Protein AF-X1F7P2-F1 (afdb_monomer_lite)

Radius of gyration: 13.93 Å; chains: 1; bounding box: 37×27×39 Å

Foldseek 3Di:
DWQQQLLLVLCVLLPFPPLCSDSLQSLLLCQQQVHARPDALLSGHKDWAQLVSSQVSCCPRVVDHDDPVCSVVCVPRHVVSCVVSQQKDKPPVDPPDDPPDPPIIMHGHPLNSQLRSQPPHPCNVVSSVSSVVPD

Structure (mmCIF, N/CA/C/O backbone):
data_AF-X1F7P2-F1
#
_entry.id   AF-X1F7P2-F1
#
loop_
_atom_site.group_PDB
_atom_site.id
_atom_site.type_symbol
_atom_site.label_atom_id
_atom_site.label_alt_id
_atom_site.label_comp_id
_atom_site.label_asym_id
_atom_site.label_entity_id
_atom_site.label_seq_id
_atom_site.pdbx_PDB_ins_code
_atom_site.Cartn_x
_atom_site.Cartn_y
_atom_site.Cartn_z
_atom_site.occupancy
_atom_site.B_iso_or_equiv
_atom_site.auth_seq_id
_atom_site.auth_comp_id
_atom_site.auth_asym_id
_atom_site.auth_atom_id
_atom_site.pdbx_PDB_model_num
ATOM 1 N N . MET A 1 1 ? -18.806 6.064 3.438 1.00 76.75 1 MET A N 1
ATOM 2 C CA . MET A 1 1 ? -17.503 6.345 2.805 1.00 76.75 1 MET A CA 1
ATOM 3 C C . MET A 1 1 ? -17.112 5.079 2.060 1.00 76.75 1 MET A C 1
ATOM 5 O O . MET A 1 1 ? -17.341 4.011 2.616 1.00 76.75 1 MET A O 1
ATOM 9 N N . SER A 1 2 ? -16.681 5.160 0.799 1.00 94.50 2 SER A N 1
ATOM 10 C CA . SER A 1 2 ? -16.296 3.954 0.048 1.00 94.50 2 SER A CA 1
ATOM 11 C C . SER A 1 2 ? -14.945 3.419 0.533 1.00 94.50 2 SER A C 1
ATOM 13 O O . SER A 1 2 ? -14.169 4.155 1.146 1.00 94.50 2 SER A O 1
ATOM 15 N N . LYS A 1 3 ? -14.620 2.158 0.218 1.00 96.69 3 LYS A N 1
ATOM 16 C CA . LYS A 1 3 ? -13.301 1.580 0.535 1.00 96.69 3 LYS A CA 1
ATOM 17 C C . LYS A 1 3 ? -12.154 2.368 -0.117 1.00 96.69 3 LYS A C 1
ATOM 19 O O . LYS A 1 3 ? -11.068 2.479 0.447 1.00 96.69 3 LYS A O 1
ATOM 24 N N . ILE A 1 4 ? -12.416 2.954 -1.286 1.00 98.19 4 ILE A N 1
ATOM 25 C CA . ILE A 1 4 ? -11.482 3.822 -2.011 1.00 98.19 4 ILE A CA 1
ATOM 26 C C . ILE A 1 4 ? -11.261 5.132 -1.246 1.00 98.19 4 ILE A C 1
ATOM 28 O O . ILE A 1 4 ? -10.113 5.527 -1.059 1.00 98.19 4 ILE A O 1
ATOM 32 N N . ASP A 1 5 ? -12.326 5.782 -0.770 1.00 98.19 5 ASP A N 1
ATOM 33 C CA .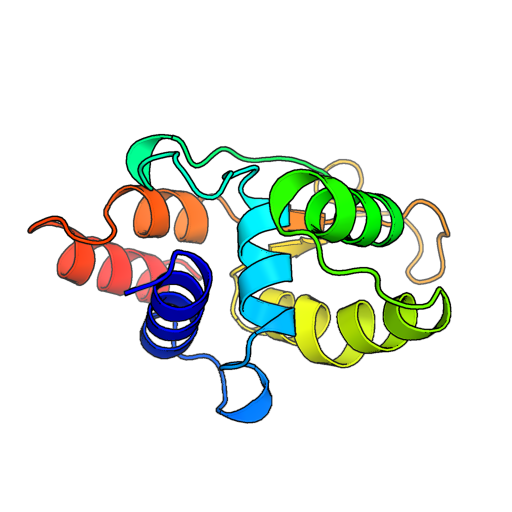 ASP A 1 5 ? -12.222 7.021 0.015 1.00 98.19 5 ASP A CA 1
ATOM 34 C C . ASP A 1 5 ? -11.440 6.795 1.318 1.00 98.19 5 ASP A C 1
ATOM 36 O O . ASP A 1 5 ? -10.583 7.601 1.680 1.00 98.19 5 ASP A O 1
ATOM 40 N N . GLU A 1 6 ? -11.691 5.668 1.992 1.00 98.38 6 GLU A N 1
ATOM 41 C CA . GLU A 1 6 ? -10.920 5.235 3.163 1.00 98.38 6 GLU A CA 1
ATOM 42 C C . GLU A 1 6 ? -9.440 5.027 2.806 1.00 98.38 6 GLU A C 1
ATOM 44 O O . GLU A 1 6 ? -8.559 5.519 3.507 1.00 98.38 6 GLU A O 1
ATOM 49 N N . GLY A 1 7 ? -9.149 4.377 1.675 1.00 98.38 7 GLY A N 1
ATOM 50 C CA . GLY A 1 7 ? -7.783 4.229 1.173 1.00 98.38 7 GLY A CA 1
ATOM 51 C C . GLY A 1 7 ? -7.097 5.572 0.893 1.00 98.38 7 GLY A C 1
ATOM 52 O O . GLY A 1 7 ? -5.925 5.743 1.218 1.00 98.38 7 GLY A O 1
ATOM 53 N N . ILE A 1 8 ? -7.814 6.561 0.348 1.00 98.69 8 ILE A N 1
ATOM 54 C CA . ILE A 1 8 ? -7.284 7.922 0.150 1.00 98.69 8 ILE A CA 1
ATOM 55 C C . ILE A 1 8 ? -6.977 8.585 1.500 1.00 98.69 8 ILE A C 1
ATOM 57 O O . ILE A 1 8 ? -5.935 9.234 1.635 1.00 98.69 8 ILE A O 1
ATOM 61 N N . ALA A 1 9 ? -7.847 8.411 2.499 1.00 98.44 9 ALA A N 1
ATOM 62 C CA . ALA A 1 9 ? -7.623 8.917 3.851 1.00 98.44 9 ALA A CA 1
ATOM 63 C C . ALA A 1 9 ? -6.377 8.287 4.494 1.00 98.44 9 ALA A C 1
ATOM 65 O O . ALA A 1 9 ? -5.525 9.016 4.992 1.00 98.44 9 ALA A O 1
ATOM 66 N N . ILE A 1 10 ? -6.204 6.966 4.376 1.00 98.44 10 ILE A N 1
ATOM 67 C CA . ILE A 1 10 ? -4.996 6.264 4.835 1.00 98.44 10 ILE A CA 1
ATOM 68 C C . ILE A 1 10 ? -3.745 6.830 4.164 1.00 98.44 10 ILE A C 1
ATOM 70 O O . ILE A 1 10 ? -2.770 7.132 4.842 1.00 98.44 10 ILE A O 1
ATOM 74 N N . LEU A 1 11 ? -3.752 7.019 2.842 1.00 98.56 11 LEU A N 1
ATOM 75 C CA . LEU A 1 11 ? -2.590 7.566 2.133 1.00 98.56 11 LEU A CA 1
ATOM 76 C C . LEU A 1 11 ? -2.236 8.976 2.612 1.00 98.56 11 LEU A C 1
ATOM 78 O O . LEU A 1 11 ? -1.058 9.310 2.744 1.00 98.56 11 LEU A O 1
ATOM 82 N N . LYS A 1 12 ? -3.245 9.801 2.895 1.00 98.19 12 LYS A N 1
ATOM 83 C CA . LYS A 1 12 ? -3.045 11.124 3.488 1.00 98.19 12 LYS A CA 1
ATOM 84 C C . LYS A 1 12 ? -2.425 11.022 4.885 1.00 98.19 12 LYS A C 1
ATOM 86 O O . LYS A 1 12 ? -1.463 11.737 5.154 1.00 98.19 12 LYS A O 1
ATOM 91 N N . ASP A 1 13 ? -2.939 10.137 5.731 1.00 97.81 13 ASP A N 1
ATOM 92 C CA . ASP A 1 13 ? -2.476 9.940 7.108 1.00 97.81 13 ASP A CA 1
ATOM 93 C C . ASP A 1 13 ? -1.056 9.352 7.176 1.00 97.81 13 ASP A C 1
ATOM 95 O O . ASP A 1 13 ? -0.254 9.760 8.012 1.00 97.81 13 ASP A O 1
ATOM 99 N N . LEU A 1 14 ? -0.695 8.474 6.233 1.00 96.56 14 LEU A N 1
ATOM 100 C CA . LEU A 1 14 ? 0.672 7.965 6.056 1.00 96.56 14 LEU A CA 1
ATOM 101 C C . LEU A 1 14 ? 1.644 9.030 5.502 1.00 96.56 14 LEU A C 1
ATOM 103 O O . LEU A 1 14 ? 2.840 8.772 5.350 1.00 96.56 14 LEU A O 1
ATOM 107 N N . GLY A 1 15 ? 1.152 10.239 5.214 1.00 95.56 15 GLY A N 1
ATOM 108 C CA . GLY A 1 15 ? 1.963 11.393 4.835 1.00 95.56 15 GLY A CA 1
ATOM 109 C C . GLY A 1 15 ? 2.313 11.463 3.350 1.00 95.56 15 GLY A C 1
ATOM 110 O O . GLY A 1 15 ? 3.292 12.120 2.990 1.00 95.56 15 GLY A O 1
ATOM 111 N N . LEU A 1 16 ? 1.551 10.805 2.470 1.00 97.50 16 LEU A N 1
ATOM 112 C CA . LEU A 1 16 ? 1.842 10.844 1.036 1.00 97.50 16 LEU A CA 1
ATOM 113 C C . LEU A 1 16 ? 1.520 12.223 0.447 1.00 97.50 16 LEU A C 1
ATOM 115 O O . LEU A 1 16 ? 0.542 12.860 0.856 1.00 97.50 16 LEU A O 1
ATOM 119 N N . PRO A 1 17 ? 2.285 12.692 -0.557 1.00 97.06 17 PRO A N 1
ATOM 120 C CA . PRO A 1 17 ? 1.991 13.948 -1.234 1.00 97.06 17 PRO A CA 1
ATOM 121 C C . PRO A 1 17 ? 0.587 13.950 -1.852 1.00 97.06 17 PRO A C 1
ATOM 123 O O . PRO A 1 17 ? 0.062 12.906 -2.243 1.00 97.06 17 PRO A O 1
ATOM 126 N N . LYS A 1 18 ? -0.003 15.141 -2.040 1.00 97.56 18 LYS A N 1
ATOM 127 C CA . LYS A 1 18 ? -1.340 15.295 -2.654 1.00 97.56 18 LYS A CA 1
ATOM 128 C C . LYS A 1 18 ? -1.486 14.554 -3.989 1.00 97.56 18 LYS A C 1
ATOM 130 O O . LYS A 1 18 ? -2.558 14.045 -4.290 1.00 97.56 18 LYS A O 1
ATOM 135 N N . ALA A 1 19 ? -0.407 14.449 -4.767 1.00 97.56 19 ALA A N 1
ATOM 136 C CA . ALA A 1 19 ? -0.400 13.740 -6.045 1.00 97.56 19 ALA A CA 1
ATOM 137 C C . ALA A 1 19 ? -0.689 12.231 -5.922 1.00 97.56 19 ALA A C 1
ATOM 139 O O . ALA A 1 19 ? -1.087 11.621 -6.912 1.00 97.56 19 ALA A O 1
ATOM 140 N N . GLN A 1 20 ? -0.523 11.633 -4.739 1.00 98.50 20 GLN A N 1
ATOM 141 C CA . GLN A 1 20 ? -0.817 10.227 -4.449 1.00 98.50 20 GLN A CA 1
ATOM 142 C C . GLN A 1 20 ? -2.111 10.046 -3.645 1.00 98.50 20 GLN A C 1
ATOM 144 O O . GLN A 1 20 ? -2.538 8.914 -3.467 1.00 98.50 20 GLN A O 1
ATOM 149 N N . GLN A 1 21 ? -2.773 11.120 -3.217 1.00 98.19 21 GLN A N 1
ATOM 150 C CA . GLN A 1 21 ? -4.063 11.075 -2.517 1.00 98.19 21 GLN A CA 1
ATOM 151 C C . GLN A 1 21 ? -5.209 11.018 -3.536 1.00 98.19 21 GLN A C 1
ATOM 153 O O . GLN A 1 21 ? -6.031 11.925 -3.640 1.00 98.19 21 GLN A O 1
ATOM 158 N N . ASN A 1 22 ? -5.203 9.979 -4.368 1.00 98.25 22 ASN A N 1
ATOM 159 C CA . ASN A 1 22 ? -6.179 9.786 -5.431 1.00 98.25 22 ASN A CA 1
ATOM 160 C C . ASN A 1 22 ? -6.603 8.320 -5.528 1.00 98.25 22 ASN A C 1
ATOM 162 O O . ASN A 1 22 ? -5.966 7.423 -4.975 1.00 98.25 22 ASN A O 1
ATOM 166 N N . GLU A 1 23 ? -7.665 8.093 -6.289 1.00 98.19 23 GLU A N 1
ATOM 167 C CA . GLU A 1 23 ? -8.270 6.780 -6.476 1.00 98.19 23 GLU A CA 1
ATOM 168 C C . GLU A 1 23 ? -7.290 5.710 -6.983 1.00 98.19 23 GLU A C 1
ATOM 170 O O . GLU A 1 23 ? -7.256 4.615 -6.432 1.00 98.19 23 GLU A O 1
ATOM 175 N N . ARG A 1 24 ? -6.455 6.008 -7.989 1.00 98.38 24 ARG A N 1
ATOM 176 C CA . ARG A 1 24 ? -5.498 5.029 -8.542 1.00 98.38 24 ARG A CA 1
ATOM 177 C C . ARG A 1 24 ? -4.536 4.538 -7.463 1.00 98.38 24 ARG A C 1
ATOM 179 O O . ARG A 1 24 ? -4.237 3.347 -7.390 1.00 98.38 24 ARG A O 1
ATOM 186 N N . SER A 1 25 ? -4.030 5.455 -6.645 1.00 98.69 25 SER A N 1
ATOM 187 C CA . SER A 1 25 ? -3.125 5.107 -5.554 1.00 98.69 25 SER A CA 1
ATOM 188 C C . SER A 1 25 ? -3.832 4.328 -4.448 1.00 98.69 25 SER A C 1
ATOM 190 O O . SER A 1 25 ? -3.268 3.350 -3.967 1.00 98.69 25 SER A O 1
ATOM 192 N N . ALA A 1 26 ? -5.066 4.693 -4.090 1.00 98.69 26 ALA A N 1
ATOM 193 C CA . ALA A 1 26 ? -5.857 3.939 -3.117 1.00 98.69 26 ALA A CA 1
ATOM 194 C C . ALA A 1 26 ? -6.138 2.507 -3.598 1.00 98.69 26 ALA A C 1
ATOM 196 O O . ALA A 1 26 ? -5.921 1.551 -2.865 1.00 98.69 26 ALA A O 1
ATOM 197 N N . LEU A 1 27 ? -6.517 2.340 -4.864 1.00 98.69 27 LEU A N 1
ATOM 198 C CA . LEU A 1 27 ? -6.719 1.031 -5.487 1.00 98.69 27 LEU A CA 1
ATOM 199 C C . LEU A 1 27 ? -5.428 0.205 -5.564 1.00 98.69 27 LEU A C 1
ATOM 201 O O . LEU A 1 27 ? -5.446 -1.005 -5.356 1.00 98.69 27 LEU A O 1
ATOM 205 N N . THR A 1 28 ? -4.291 0.860 -5.808 1.00 98.62 28 THR A N 1
ATOM 206 C CA . THR A 1 28 ? -2.974 0.207 -5.759 1.00 98.62 28 THR A CA 1
ATOM 207 C C . THR A 1 28 ? -2.651 -0.281 -4.345 1.00 98.62 28 THR A C 1
ATOM 209 O O . THR A 1 28 ? -2.163 -1.397 -4.189 1.00 98.62 28 THR A O 1
ATOM 212 N N . LEU A 1 29 ? -2.944 0.525 -3.317 1.00 98.62 29 LEU A N 1
ATOM 213 C CA . LEU A 1 29 ? -2.782 0.129 -1.918 1.00 98.62 29 LEU A CA 1
ATOM 214 C C . LEU A 1 29 ? -3.654 -1.088 -1.586 1.00 98.62 29 LEU A C 1
ATOM 216 O O . LEU A 1 29 ? -3.137 -2.062 -1.053 1.00 98.62 29 LEU A O 1
ATOM 220 N N . LEU A 1 30 ? -4.937 -1.054 -1.960 1.00 98.62 30 LEU A N 1
ATOM 221 C CA . LEU A 1 30 ? -5.897 -2.143 -1.737 1.00 98.62 30 LEU A CA 1
ATOM 222 C C . LEU A 1 30 ? -5.440 -3.461 -2.380 1.00 98.62 30 LEU A C 1
ATOM 224 O O . LEU A 1 30 ? -5.537 -4.514 -1.754 1.00 98.62 30 LEU A O 1
ATOM 228 N N . ALA A 1 31 ? -4.851 -3.397 -3.578 1.00 98.44 31 ALA A N 1
ATOM 229 C CA . ALA A 1 31 ? -4.261 -4.562 -4.233 1.00 98.44 31 ALA A CA 1
ATOM 230 C C . ALA A 1 31 ? -3.039 -5.120 -3.479 1.00 98.44 31 ALA A C 1
ATOM 232 O O . ALA A 1 31 ? -2.900 -6.335 -3.347 1.00 98.44 31 ALA A O 1
ATOM 233 N N . LEU A 1 32 ? -2.152 -4.252 -2.971 1.00 98.38 32 LEU A N 1
ATOM 234 C CA . LEU A 1 32 ? -0.950 -4.655 -2.218 1.00 98.38 32 LEU A CA 1
ATOM 235 C C . LEU A 1 32 ? -1.278 -5.377 -0.908 1.00 98.38 32 LEU A C 1
ATOM 237 O O . LEU A 1 32 ? -0.509 -6.240 -0.479 1.00 98.38 32 LEU A O 1
ATOM 241 N N . ILE A 1 33 ? -2.403 -5.015 -0.292 1.00 98.38 33 ILE A N 1
ATOM 242 C CA . ILE A 1 33 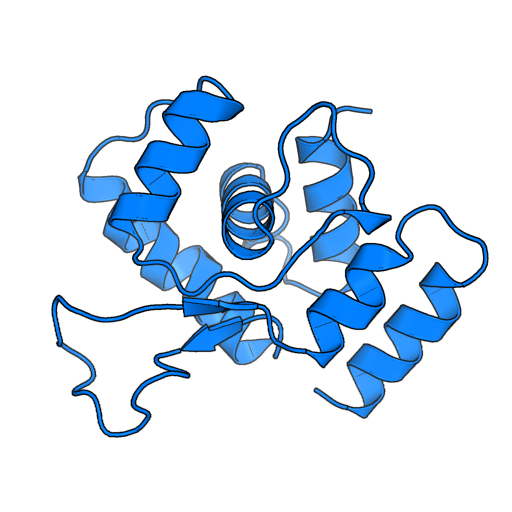? -2.885 -5.601 0.962 1.00 98.38 33 ILE A CA 1
ATOM 243 C C . ILE A 1 33 ? -3.981 -6.665 0.759 1.00 98.38 33 ILE A C 1
ATOM 245 O O . ILE A 1 33 ? -4.551 -7.146 1.738 1.00 98.38 33 ILE A O 1
ATOM 249 N N . ASP A 1 34 ? -4.277 -7.013 -0.500 1.00 98.12 34 ASP A N 1
ATOM 250 C CA . ASP A 1 34 ? -5.275 -8.005 -0.926 1.00 98.12 34 ASP A CA 1
ATOM 251 C C . ASP A 1 34 ? -6.639 -7.837 -0.231 1.00 98.12 34 ASP A C 1
ATOM 253 O O . ASP A 1 34 ? -7.203 -8.793 0.307 1.00 98.12 34 ASP A O 1
ATOM 257 N N . LEU A 1 35 ? -7.135 -6.595 -0.193 1.00 98.06 35 LEU A N 1
ATOM 258 C CA . LEU A 1 35 ? -8.362 -6.229 0.511 1.00 98.06 35 LEU A CA 1
ATOM 259 C C . LEU A 1 35 ? -9.467 -5.855 -0.478 1.00 98.06 35 LEU A C 1
ATOM 261 O O . LEU A 1 35 ? -9.336 -4.881 -1.210 1.00 98.06 35 LEU A O 1
ATOM 265 N N . GLU A 1 36 ? -10.553 -6.623 -0.469 1.00 96.62 36 GLU A N 1
ATOM 266 C CA . GLU A 1 36 ? -11.747 -6.400 -1.292 1.00 96.62 36 GLU A CA 1
ATOM 267 C C . GLU A 1 36 ? -12.708 -5.381 -0.646 1.00 96.62 36 GLU A C 1
ATOM 269 O O . GLU A 1 36 ? -12.633 -5.098 0.552 1.00 96.62 36 GLU A O 1
ATOM 274 N N . GLU A 1 37 ? -13.662 -4.848 -1.416 1.00 93.00 37 GLU A N 1
ATOM 275 C CA . GLU A 1 37 ? -14.532 -3.746 -0.976 1.00 93.00 37 GLU A CA 1
ATOM 276 C C . GLU A 1 37 ? -15.334 -4.042 0.307 1.00 93.00 37 GLU A C 1
ATOM 278 O O . GLU A 1 37 ? -15.447 -3.175 1.176 1.00 93.00 37 GLU A O 1
ATOM 283 N N . GLY A 1 38 ? -15.839 -5.270 0.460 1.00 93.00 38 GLY A N 1
ATOM 284 C CA . GLY A 1 38 ? -16.620 -5.689 1.630 1.00 93.00 38 GLY A CA 1
ATOM 285 C C . GLY A 1 38 ? -15.791 -6.125 2.843 1.00 93.00 38 GLY A C 1
ATOM 286 O O . GLY A 1 38 ? -16.355 -6.373 3.910 1.00 93.00 38 GLY A O 1
ATOM 287 N N . ALA A 1 39 ? -14.468 -6.245 2.708 1.00 96.56 39 ALA A N 1
ATOM 288 C CA . ALA A 1 39 ? -13.617 -6.758 3.773 1.00 96.56 39 ALA A CA 1
ATOM 289 C C . ALA A 1 39 ? -13.230 -5.653 4.783 1.00 96.56 39 ALA A C 1
ATOM 291 O O . ALA A 1 39 ? -12.961 -4.506 4.402 1.00 96.56 39 ALA A O 1
ATOM 292 N N . PRO A 1 40 ? -13.172 -5.967 6.093 1.00 97.12 40 PRO A N 1
ATOM 293 C CA . PRO A 1 40 ? -12.667 -5.030 7.088 1.00 97.12 40 PRO A CA 1
ATOM 294 C C . PRO A 1 40 ? -11.142 -4.900 6.982 1.00 97.12 40 PRO A C 1
ATOM 296 O O . PRO A 1 40 ? -10.453 -5.869 6.671 1.00 97.12 40 PRO A O 1
ATOM 299 N N . TRP A 1 41 ? -10.599 -3.728 7.318 1.00 97.81 41 TRP A N 1
ATOM 300 C CA . TRP A 1 41 ? -9.159 -3.443 7.228 1.00 97.81 41 TRP A CA 1
ATOM 301 C C . TRP A 1 41 ? -8.284 -4.405 8.041 1.00 97.81 41 TRP A C 1
ATOM 303 O O . TRP A 1 41 ? -7.169 -4.705 7.629 1.00 97.81 41 TRP A O 1
ATOM 313 N N . SER A 1 42 ? -8.809 -4.993 9.117 1.00 97.38 42 SER A N 1
ATOM 314 C CA . SER A 1 42 ? -8.135 -6.041 9.896 1.00 97.38 42 SER A CA 1
ATOM 315 C C . SER A 1 42 ? -7.883 -7.350 9.132 1.00 97.38 42 SER A C 1
ATOM 317 O O . SER A 1 42 ? -7.156 -8.212 9.620 1.00 97.38 42 SER A O 1
ATOM 319 N N . LYS A 1 43 ? -8.476 -7.528 7.943 1.00 97.81 43 LYS A N 1
ATOM 320 C CA . LYS A 1 43 ? -8.222 -8.658 7.032 1.00 97.81 43 LYS A CA 1
ATOM 321 C C . LYS A 1 43 ? -7.158 -8.362 5.975 1.00 97.81 43 LYS A C 1
ATOM 323 O O . LYS A 1 43 ? -6.855 -9.252 5.183 1.00 97.81 43 LYS A O 1
ATOM 328 N N . SER A 1 44 ? -6.590 -7.156 5.979 1.00 97.88 44 SER A N 1
ATOM 329 C CA . SER A 1 44 ? -5.448 -6.798 5.136 1.00 97.88 44 SER A CA 1
ATOM 330 C C . SER A 1 44 ? -4.306 -7.786 5.356 1.00 97.88 44 SER A C 1
ATOM 332 O O . SER A 1 44 ? -4.005 -8.153 6.492 1.00 97.88 44 SER A O 1
ATOM 334 N N . LYS A 1 45 ? -3.660 -8.219 4.277 1.00 95.62 45 LYS A N 1
ATOM 335 C CA . LYS A 1 45 ? -2.567 -9.193 4.333 1.00 95.62 45 LYS A CA 1
ATOM 336 C C . LYS A 1 45 ? -1.496 -8.881 3.303 1.00 95.62 45 LYS A C 1
ATOM 338 O O . LYS A 1 45 ? -1.762 -8.332 2.239 1.00 95.62 45 LYS A O 1
ATOM 343 N N . LYS A 1 46 ? -0.265 -9.279 3.605 1.00 93.44 46 LYS A N 1
ATOM 344 C CA . LYS A 1 46 ? 0.875 -9.078 2.712 1.00 93.44 46 LYS A CA 1
ATOM 345 C C . LYS A 1 46 ? 0.754 -9.958 1.469 1.00 93.44 46 LYS A C 1
ATOM 347 O O . LYS A 1 46 ? 0.608 -11.176 1.581 1.00 93.44 46 LYS A O 1
ATOM 352 N N . ARG A 1 47 ? 0.880 -9.354 0.285 1.00 93.06 47 ARG A N 1
ATOM 353 C CA . ARG A 1 47 ? 0.921 -10.062 -1.000 1.00 93.06 47 ARG A CA 1
ATOM 354 C C . ARG A 1 47 ? 2.058 -9.519 -1.868 1.00 93.06 47 ARG A C 1
ATOM 356 O O . ARG A 1 47 ? 2.160 -8.315 -2.071 1.00 93.06 47 ARG A O 1
ATOM 363 N N . SER A 1 48 ? 2.892 -10.407 -2.412 1.00 96.12 48 SER A N 1
ATOM 364 C CA . SER A 1 48 ? 3.875 -10.047 -3.444 1.00 96.12 48 SER A CA 1
ATOM 365 C C . SER A 1 48 ? 3.213 -10.082 -4.819 1.00 96.12 48 SER A C 1
ATOM 367 O O . SER A 1 48 ? 2.798 -11.147 -5.275 1.00 96.12 48 SER A O 1
ATOM 369 N N . ILE A 1 49 ? 3.109 -8.930 -5.483 1.00 97.19 49 ILE A N 1
ATOM 370 C CA . ILE A 1 49 ? 2.350 -8.768 -6.734 1.00 97.19 49 ILE A CA 1
ATOM 371 C C . ILE A 1 49 ? 3.113 -7.979 -7.792 1.00 97.19 49 ILE A C 1
ATOM 373 O O . ILE A 1 49 ? 3.893 -7.077 -7.483 1.00 97.19 49 ILE A O 1
ATOM 377 N N . ARG A 1 50 ? 2.879 -8.288 -9.072 1.00 97.31 50 ARG A N 1
ATOM 378 C CA . ARG A 1 50 ? 3.359 -7.463 -10.191 1.00 97.31 50 ARG A CA 1
ATOM 379 C C . ARG A 1 50 ? 2.324 -6.389 -10.509 1.00 97.31 50 ARG A C 1
ATOM 381 O O . ARG A 1 50 ? 1.143 -6.533 -10.215 1.00 97.31 50 ARG A O 1
ATOM 388 N N . ILE A 1 51 ? 2.743 -5.352 -11.232 1.00 96.88 51 ILE A N 1
ATOM 389 C CA . ILE A 1 51 ? 1.840 -4.272 -11.674 1.00 96.88 51 ILE A CA 1
ATOM 390 C C . ILE A 1 51 ? 0.684 -4.801 -12.532 1.00 96.88 51 ILE A C 1
ATOM 392 O O . ILE A 1 51 ? -0.430 -4.304 -12.435 1.00 96.88 51 ILE A O 1
ATOM 396 N N . HIS A 1 52 ? 0.928 -5.825 -13.351 1.00 96.12 52 HIS A N 1
ATOM 397 C CA . HIS A 1 52 ? -0.137 -6.462 -14.126 1.00 96.12 52 HIS A CA 1
ATOM 398 C C . HIS A 1 52 ? -1.204 -7.095 -13.218 1.00 96.12 52 HIS A C 1
ATOM 400 O O . HIS A 1 52 ? -2.393 -6.920 -13.458 1.00 96.12 52 HIS A O 1
ATOM 406 N N . ASP A 1 53 ? -0.778 -7.747 -12.134 1.00 97.44 53 ASP A N 1
ATOM 407 C CA . ASP A 1 53 ? -1.689 -8.374 -11.175 1.00 97.44 53 ASP A CA 1
ATOM 408 C C . ASP A 1 53 ? -2.479 -7.308 -10.381 1.00 97.44 53 ASP A C 1
ATOM 410 O O . ASP A 1 53 ? -3.641 -7.528 -10.054 1.00 97.44 53 ASP A O 1
ATOM 414 N N . ILE A 1 54 ? -1.894 -6.121 -10.147 1.00 98.00 54 ILE A N 1
ATOM 415 C CA . ILE A 1 54 ? -2.602 -4.950 -9.588 1.00 98.00 54 ILE A CA 1
ATOM 416 C C . ILE A 1 54 ? -3.740 -4.512 -10.517 1.00 98.00 54 ILE A C 1
ATOM 418 O O . ILE A 1 54 ? -4.849 -4.280 -10.051 1.00 98.00 54 ILE A O 1
ATOM 422 N N . LEU A 1 55 ? -3.494 -4.407 -11.828 1.00 97.94 55 LEU A N 1
ATOM 423 C CA . LEU A 1 55 ? -4.541 -4.014 -12.780 1.00 97.94 55 LEU A CA 1
ATOM 424 C C . LEU A 1 55 ? -5.703 -5.011 -12.801 1.00 97.94 55 LEU A C 1
ATOM 426 O O . LEU A 1 55 ? -6.856 -4.585 -12.802 1.00 97.94 55 LEU A O 1
ATOM 430 N N . ILE A 1 56 ? -5.394 -6.312 -12.782 1.00 98.00 56 ILE A N 1
ATOM 431 C CA . ILE A 1 56 ? -6.398 -7.381 -12.726 1.00 98.00 56 ILE A CA 1
ATOM 432 C C . ILE A 1 56 ? -7.221 -7.267 -11.443 1.00 98.00 56 ILE A C 1
ATOM 434 O O . ILE A 1 56 ? -8.441 -7.206 -11.512 1.00 98.00 56 ILE A O 1
ATOM 438 N N . PHE A 1 57 ? -6.568 -7.145 -10.284 1.00 98.12 57 PHE A N 1
ATOM 439 C CA . PHE A 1 57 ? -7.256 -7.005 -9.000 1.00 98.12 57 PHE A CA 1
ATOM 440 C C . PHE A 1 57 ? -8.242 -5.827 -8.998 1.00 98.12 57 PHE A C 1
ATOM 442 O O . PHE A 1 57 ? -9.385 -5.951 -8.567 1.00 98.12 57 PHE A O 1
ATOM 449 N N . ILE A 1 58 ? -7.810 -4.679 -9.519 1.00 98.25 58 ILE A N 1
ATOM 450 C CA . ILE A 1 58 ? -8.641 -3.476 -9.579 1.00 98.25 58 ILE A CA 1
ATOM 451 C C . ILE A 1 58 ? -9.845 -3.673 -10.514 1.00 98.25 58 ILE A C 1
ATOM 453 O O . ILE A 1 58 ? -10.946 -3.200 -10.222 1.00 98.25 58 ILE A O 1
ATOM 457 N N . GLN A 1 59 ? -9.657 -4.379 -11.627 1.00 98.00 59 GLN A N 1
ATOM 458 C CA . GLN A 1 59 ? -10.750 -4.704 -12.533 1.00 98.00 59 GLN A CA 1
ATOM 459 C C . GLN A 1 59 ? -11.748 -5.671 -11.883 1.00 98.00 59 GLN A C 1
ATOM 461 O O . GLN A 1 59 ? -12.949 -5.411 -11.941 1.00 98.00 59 GLN A O 1
ATOM 466 N N . ASP A 1 60 ? -11.260 -6.744 -11.267 1.00 97.81 60 ASP A N 1
ATOM 467 C CA . ASP A 1 60 ? -12.090 -7.846 -10.776 1.00 97.81 60 ASP A CA 1
ATOM 468 C C . ASP A 1 60 ? -12.872 -7.469 -9.511 1.00 97.81 60 ASP A C 1
ATOM 470 O O . ASP A 1 60 ? -14.056 -7.785 -9.407 1.00 97.81 60 ASP A O 1
ATOM 474 N N . TYR A 1 61 ? -12.244 -6.751 -8.574 1.00 97.69 61 TYR A N 1
ATOM 475 C CA . TYR A 1 61 ? -12.836 -6.463 -7.259 1.00 97.69 61 TYR A CA 1
ATOM 476 C C . TYR A 1 61 ? -13.407 -5.055 -7.113 1.00 97.69 61 TYR A C 1
ATOM 478 O O . TYR A 1 61 ? -14.220 -4.817 -6.225 1.00 97.69 61 TYR A O 1
ATOM 486 N N . TYR A 1 62 ? -12.996 -4.122 -7.975 1.00 97.56 62 TYR A N 1
ATOM 487 C CA . TYR A 1 62 ? -13.444 -2.725 -7.928 1.00 97.56 62 TYR A CA 1
ATOM 488 C C . TYR A 1 62 ? -14.076 -2.256 -9.244 1.00 97.56 62 TYR A C 1
ATOM 490 O O . TYR A 1 62 ? -14.441 -1.086 -9.376 1.00 97.56 62 TYR A O 1
ATOM 498 N N . GLY A 1 63 ? -14.197 -3.142 -10.239 1.00 96.88 63 GLY A N 1
ATOM 499 C CA . GLY A 1 63 ? -14.870 -2.859 -11.507 1.00 96.88 63 GLY A CA 1
ATOM 500 C C . GLY A 1 63 ? -14.169 -1.816 -12.380 1.00 96.88 63 GLY A C 1
ATOM 501 O O . GLY A 1 63 ? -14.765 -1.329 -13.343 1.00 96.88 63 GLY A O 1
ATOM 502 N N . LYS A 1 64 ? -12.917 -1.438 -12.075 1.00 96.19 64 LYS A N 1
ATOM 503 C CA . LYS A 1 64 ? -12.207 -0.381 -12.811 1.00 96.19 64 LYS A CA 1
ATOM 504 C C . LYS A 1 64 ? -11.200 -0.966 -13.784 1.00 96.19 64 LYS A C 1
ATOM 506 O O . LYS A 1 64 ? -10.134 -1.445 -13.413 1.00 96.19 64 LYS A O 1
ATOM 511 N N . LYS A 1 65 ? -11.522 -0.874 -15.071 1.00 96.31 65 LYS A N 1
ATOM 512 C CA . LYS A 1 65 ? -10.631 -1.327 -16.137 1.00 96.31 65 LYS A CA 1
ATOM 513 C C . LYS A 1 65 ? -9.654 -0.223 -16.534 1.00 96.31 65 LYS A C 1
ATOM 515 O O . LYS A 1 65 ? -10.042 0.764 -17.156 1.00 96.31 65 LYS A O 1
ATOM 520 N N . TYR A 1 66 ? -8.379 -0.420 -16.221 1.00 95.94 66 TYR A N 1
ATOM 521 C CA . TYR A 1 66 ? -7.296 0.423 -16.725 1.00 95.94 66 TYR A CA 1
ATOM 522 C C . TYR A 1 66 ? -6.708 -0.136 -1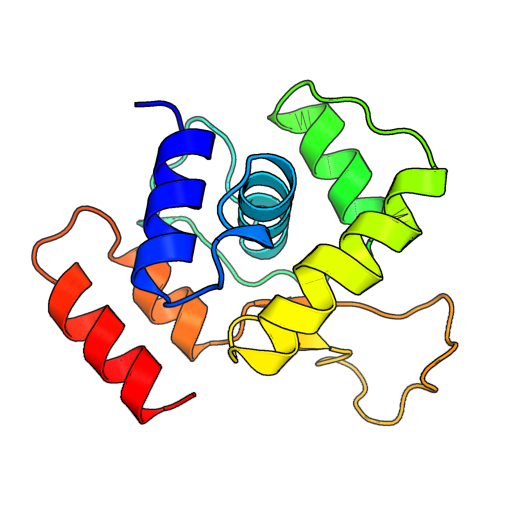8.024 1.00 95.94 66 TYR A C 1
ATOM 524 O O . TYR A 1 66 ? -6.707 -1.343 -18.263 1.00 95.94 66 TYR A O 1
ATOM 532 N N . ALA A 1 67 ? -6.202 0.758 -18.871 1.00 93.88 67 ALA A N 1
ATOM 533 C CA . ALA A 1 67 ? -5.489 0.378 -20.083 1.00 93.88 67 ALA A CA 1
ATOM 534 C C . ALA A 1 67 ? -4.058 -0.090 -19.755 1.00 93.88 67 ALA A C 1
ATOM 536 O O . ALA A 1 67 ? -3.472 0.300 -18.746 1.00 93.88 67 ALA A O 1
ATOM 537 N N . GLU A 1 68 ? -3.460 -0.905 -20.627 1.00 88.69 68 GLU A N 1
ATOM 538 C CA . GLU A 1 68 ? -2.136 -1.510 -20.397 1.00 88.69 68 GLU A CA 1
ATOM 539 C C . GLU A 1 68 ? -1.026 -0.458 -20.175 1.00 88.69 68 GLU A C 1
ATOM 541 O O . GLU A 1 68 ? -0.105 -0.655 -19.382 1.00 88.69 68 GLU A O 1
ATOM 546 N N . ASN A 1 69 ? -1.131 0.713 -20.810 1.00 92.19 69 ASN A N 1
ATOM 547 C CA . ASN A 1 69 ? -0.188 1.820 -20.628 1.00 92.19 69 ASN A CA 1
ATOM 548 C C . ASN A 1 69 ? -0.240 2.443 -19.217 1.00 92.19 69 ASN A C 1
ATOM 550 O O . ASN A 1 69 ? 0.735 3.066 -18.791 1.00 92.19 69 ASN A O 1
ATOM 554 N N . THR A 1 70 ? -1.316 2.232 -18.449 1.00 95.12 70 THR A N 1
ATOM 555 C CA . THR A 1 70 ? -1.430 2.674 -17.048 1.00 95.12 70 THR A CA 1
ATOM 556 C C . THR A 1 70 ? -0.401 1.999 -16.137 1.00 95.12 70 THR A C 1
ATOM 558 O O . THR A 1 70 ? -0.076 2.545 -15.081 1.00 95.12 70 THR A O 1
ATOM 561 N N . ARG A 1 71 ? 0.192 0.870 -16.557 1.00 95.38 71 ARG A N 1
ATOM 562 C CA . ARG A 1 71 ? 1.289 0.213 -15.826 1.00 95.38 71 ARG A CA 1
ATOM 563 C C . ARG A 1 71 ? 2.415 1.184 -15.488 1.00 95.38 71 ARG A C 1
ATOM 565 O O . ARG A 1 71 ? 2.921 1.175 -14.368 1.00 95.38 71 ARG A O 1
ATOM 572 N N . GLU A 1 72 ? 2.780 2.048 -16.432 1.00 94.62 72 GLU A N 1
ATOM 573 C CA . GLU A 1 72 ? 3.873 2.998 -16.228 1.00 94.62 72 GLU A CA 1
ATOM 574 C C . GLU A 1 72 ? 3.490 4.125 -15.267 1.00 94.62 72 GLU A C 1
ATOM 576 O O . GLU A 1 72 ? 4.306 4.568 -14.454 1.00 94.62 72 GLU A O 1
ATOM 581 N N . THR A 1 73 ? 2.227 4.546 -15.308 1.00 96.56 73 THR A N 1
ATOM 582 C CA . THR A 1 73 ? 1.668 5.511 -14.365 1.00 96.56 73 THR A CA 1
ATOM 583 C C . THR A 1 73 ? 1.673 4.953 -12.944 1.00 96.56 73 THR A C 1
ATOM 585 O O . THR A 1 73 ? 2.179 5.619 -12.046 1.00 96.56 73 THR A O 1
ATOM 588 N N . ILE A 1 74 ? 1.187 3.724 -12.731 1.00 97.75 74 ILE A N 1
ATOM 589 C CA . ILE A 1 74 ? 1.219 3.075 -11.408 1.00 97.75 74 ILE A CA 1
ATOM 590 C C . ILE A 1 74 ? 2.660 2.946 -10.918 1.00 97.75 74 ILE A C 1
ATOM 592 O O . ILE A 1 74 ? 2.955 3.284 -9.775 1.00 97.75 74 ILE A O 1
ATOM 596 N N . ARG A 1 75 ? 3.585 2.534 -11.790 1.00 96.38 75 ARG A N 1
ATOM 597 C CA . ARG A 1 75 ? 4.996 2.391 -11.426 1.00 96.38 75 ARG A CA 1
ATOM 598 C C . ARG A 1 75 ? 5.620 3.710 -10.968 1.00 96.38 75 ARG A C 1
ATOM 600 O O . ARG A 1 75 ? 6.199 3.767 -9.890 1.00 96.38 75 ARG A O 1
ATOM 607 N N . ARG A 1 76 ? 5.537 4.762 -11.792 1.00 96.06 76 ARG A N 1
ATOM 608 C CA . ARG A 1 76 ? 6.270 6.024 -11.567 1.00 96.06 76 ARG A CA 1
ATOM 609 C C . ARG A 1 76 ? 5.577 6.996 -10.622 1.00 96.06 76 ARG A C 1
ATOM 611 O O . ARG A 1 76 ? 6.264 7.794 -9.992 1.00 96.06 76 ARG A O 1
ATOM 618 N N . GLN A 1 77 ? 4.245 6.993 -10.612 1.00 97.56 77 GLN A N 1
ATOM 619 C CA . GLN A 1 77 ? 3.435 7.997 -9.915 1.00 97.56 77 GLN A CA 1
ATOM 620 C C . GLN A 1 77 ? 2.702 7.450 -8.687 1.00 97.56 77 GLN A C 1
ATOM 622 O O . GLN A 1 77 ? 1.981 8.210 -8.037 1.00 97.56 77 GLN A O 1
ATOM 627 N N . THR A 1 78 ? 2.836 6.157 -8.390 1.00 98.38 78 THR A N 1
ATOM 628 C CA . THR A 1 78 ? 2.251 5.549 -7.194 1.00 98.38 78 THR A CA 1
ATOM 629 C C . THR A 1 78 ? 3.287 4.694 -6.466 1.00 98.38 78 THR A C 1
ATOM 631 O O . THR A 1 78 ? 3.730 5.088 -5.392 1.00 98.38 78 THR A O 1
ATOM 634 N N . LEU A 1 79 ? 3.730 3.576 -7.052 1.00 98.00 79 LEU A N 1
ATOM 635 C CA . LEU A 1 79 ? 4.618 2.620 -6.376 1.00 98.00 79 LEU A CA 1
ATOM 636 C C . LEU A 1 79 ? 5.970 3.232 -6.013 1.00 98.00 79 LEU A C 1
ATOM 638 O O . LEU A 1 79 ? 6.410 3.069 -4.886 1.00 98.00 79 LEU A O 1
ATOM 642 N N . HIS A 1 80 ? 6.579 4.014 -6.906 1.00 96.88 80 HIS A N 1
ATOM 643 C CA . HIS A 1 80 ? 7.831 4.707 -6.599 1.00 96.88 80 HIS A CA 1
ATOM 644 C C . HIS A 1 80 ? 7.710 5.638 -5.378 1.00 96.88 80 HIS A C 1
ATOM 646 O O . HIS A 1 80 ? 8.617 5.707 -4.557 1.00 96.88 80 HIS A O 1
ATOM 652 N N . GLN A 1 81 ? 6.587 6.346 -5.224 1.00 98.19 81 GLN A N 1
ATOM 653 C CA . GLN A 1 81 ? 6.358 7.199 -4.052 1.00 98.19 81 GLN A CA 1
ATOM 654 C C . GLN A 1 81 ? 6.013 6.376 -2.810 1.00 98.19 81 GLN A C 1
ATOM 656 O O . GLN A 1 81 ? 6.381 6.772 -1.711 1.00 98.19 81 GLN A O 1
ATOM 661 N N . PHE A 1 82 ? 5.349 5.229 -2.967 1.00 98.25 82 PHE A N 1
ATOM 662 C CA . PHE A 1 82 ? 5.119 4.300 -1.860 1.00 98.25 82 PHE A CA 1
ATOM 663 C C . PHE A 1 82 ? 6.436 3.703 -1.355 1.00 98.25 82 PHE A C 1
ATOM 665 O O . PHE A 1 82 ? 6.620 3.608 -0.147 1.00 98.25 82 PHE A O 1
ATOM 672 N N . GLU A 1 83 ? 7.365 3.363 -2.255 1.00 97.25 83 GLU A N 1
ATOM 673 C CA . GLU A 1 83 ? 8.730 2.944 -1.912 1.00 97.25 83 GLU A CA 1
ATOM 674 C C . GLU A 1 83 ? 9.454 4.052 -1.133 1.00 97.25 83 GLU A C 1
ATOM 676 O O . GLU A 1 83 ? 9.956 3.809 -0.041 1.00 97.25 83 GLU A O 1
ATOM 681 N N . GLN A 1 84 ? 9.439 5.2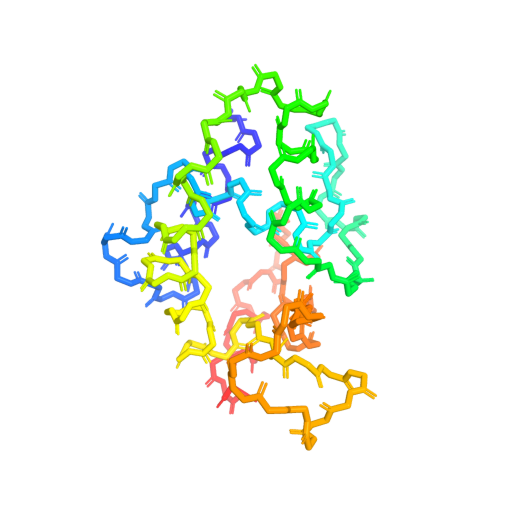93 -1.636 1.00 96.38 84 GLN A N 1
ATOM 682 C CA . GLN A 1 84 ? 10.054 6.440 -0.950 1.00 96.38 84 GLN A CA 1
ATOM 683 C C . GLN A 1 84 ? 9.437 6.741 0.423 1.00 96.38 84 GLN A C 1
ATOM 685 O O . GLN A 1 84 ? 10.108 7.302 1.285 1.00 96.38 84 GLN A O 1
ATOM 690 N N . ALA A 1 85 ? 8.162 6.406 0.615 1.00 96.62 85 ALA A N 1
ATOM 691 C CA . ALA A 1 85 ? 7.451 6.605 1.870 1.00 96.62 85 ALA A CA 1
ATOM 692 C C . ALA A 1 85 ? 7.570 5.415 2.839 1.00 96.62 85 ALA A C 1
ATOM 694 O O . ALA A 1 85 ? 6.964 5.477 3.906 1.00 96.62 85 ALA A O 1
ATOM 695 N N . GLY A 1 86 ? 8.285 4.343 2.478 1.00 97.06 86 GLY A N 1
ATOM 696 C CA . GLY A 1 86 ? 8.389 3.129 3.295 1.00 97.06 86 GLY A CA 1
ATOM 697 C C . GLY A 1 86 ? 7.105 2.291 3.345 1.00 97.06 86 GLY A C 1
ATOM 698 O O . GLY A 1 86 ? 6.980 1.406 4.183 1.00 97.06 86 GLY A O 1
ATOM 699 N N . ILE A 1 87 ? 6.132 2.542 2.461 1.00 98.19 87 ILE A N 1
ATOM 700 C CA . ILE A 1 87 ? 4.863 1.790 2.390 1.00 98.19 87 ILE A CA 1
ATOM 701 C C . ILE A 1 87 ? 5.037 0.470 1.645 1.00 98.19 87 ILE A C 1
ATOM 703 O O . ILE A 1 87 ? 4.354 -0.511 1.922 1.00 98.19 87 ILE A O 1
ATOM 707 N N . THR A 1 88 ? 5.892 0.441 0.628 1.00 97.69 88 THR A N 1
ATOM 708 C CA . THR A 1 88 ? 6.031 -0.713 -0.263 1.00 97.69 88 THR A CA 1
ATOM 709 C C . THR A 1 88 ? 7.490 -1.081 -0.419 1.00 97.69 88 THR A C 1
ATOM 711 O O . THR A 1 88 ? 8.339 -0.221 -0.623 1.00 97.69 88 THR A O 1
ATOM 714 N N . VAL A 1 89 ? 7.765 -2.380 -0.389 1.00 97.25 89 VAL A N 1
ATOM 715 C CA . VAL A 1 89 ? 9.076 -2.955 -0.661 1.00 97.25 89 VAL A CA 1
ATOM 716 C C . VAL A 1 89 ? 9.066 -3.546 -2.062 1.00 97.25 89 VAL A C 1
ATOM 718 O O . VAL A 1 89 ? 8.193 -4.340 -2.430 1.00 97.25 89 VAL A O 1
ATOM 721 N N . ARG A 1 90 ? 10.058 -3.162 -2.860 1.00 96.56 90 ARG A N 1
ATOM 722 C CA . ARG A 1 90 ? 10.276 -3.707 -4.194 1.00 96.56 90 ARG A CA 1
ATOM 723 C C . ARG A 1 90 ? 11.148 -4.955 -4.134 1.00 96.56 90 ARG A C 1
ATOM 725 O O . ARG A 1 90 ? 12.198 -4.958 -3.507 1.00 96.56 90 ARG A O 1
ATOM 732 N N . ASN A 1 91 ? 10.735 -5.985 -4.868 1.00 96.75 91 ASN A N 1
ATOM 733 C CA . ASN A 1 91 ? 11.399 -7.286 -4.958 1.00 96.75 91 ASN A CA 1
ATOM 734 C C . ASN A 1 91 ? 11.784 -7.884 -3.589 1.00 96.75 91 ASN A C 1
ATOM 736 O O . ASN A 1 91 ? 12.931 -8.305 -3.422 1.00 96.75 91 ASN A O 1
ATOM 740 N N . PRO A 1 92 ? 10.853 -7.955 -2.614 1.00 94.81 92 PRO A N 1
ATOM 741 C CA . PRO A 1 92 ? 11.144 -8.537 -1.302 1.00 94.81 92 PRO A CA 1
ATOM 742 C C . PRO A 1 92 ? 11.569 -10.013 -1.392 1.00 94.81 92 PRO A C 1
ATOM 744 O O . PRO A 1 92 ? 12.236 -10.521 -0.501 1.00 94.81 92 PRO A O 1
ATOM 747 N N . ASP A 1 93 ? 11.204 -10.700 -2.477 1.00 94.19 93 ASP A N 1
ATOM 748 C CA . ASP A 1 93 ? 11.577 -12.084 -2.768 1.00 94.19 93 ASP A CA 1
ATOM 749 C C . ASP A 1 93 ? 13.004 -12.233 -3.326 1.00 94.19 93 ASP A C 1
ATOM 751 O O . ASP A 1 93 ? 13.617 -13.289 -3.190 1.00 94.19 93 ASP A O 1
ATOM 755 N N . ASN A 1 94 ? 13.536 -11.204 -3.991 1.00 94.25 94 ASN A N 1
ATOM 756 C CA . ASN A 1 94 ? 14.899 -11.191 -4.519 1.00 94.25 94 ASN A CA 1
ATOM 757 C C . ASN A 1 94 ? 15.407 -9.744 -4.678 1.00 94.25 94 ASN A C 1
ATOM 759 O O . ASN A 1 94 ? 15.238 -9.155 -5.756 1.00 94.25 94 ASN A O 1
ATOM 763 N N . PRO A 1 95 ? 16.093 -9.197 -3.659 1.00 92.25 95 PRO A N 1
ATOM 764 C CA . PRO A 1 95 ? 16.608 -7.827 -3.684 1.00 92.25 95 PRO A CA 1
ATOM 765 C C . PRO A 1 95 ? 17.617 -7.556 -4.809 1.00 92.25 95 PRO A C 1
ATOM 767 O O . PRO A 1 95 ? 17.725 -6.431 -5.287 1.00 92.25 95 PRO A O 1
ATOM 770 N N . SER A 1 96 ? 18.328 -8.582 -5.288 1.00 93.56 96 SER A N 1
ATOM 771 C CA . SER A 1 96 ? 19.313 -8.465 -6.373 1.00 93.56 96 SER A CA 1
ATOM 772 C C . SER A 1 96 ? 18.686 -8.458 -7.772 1.00 93.56 96 SER A C 1
ATOM 774 O O . SER A 1 96 ? 19.402 -8.452 -8.776 1.00 93.56 96 SER A O 1
ATOM 776 N N . ARG A 1 97 ? 17.350 -8.484 -7.881 1.00 94.25 97 ARG A N 1
ATOM 777 C CA . ARG A 1 97 ? 16.657 -8.454 -9.172 1.00 94.25 97 ARG A CA 1
ATOM 778 C C . ARG A 1 97 ? 16.987 -7.160 -9.930 1.00 94.25 97 ARG A C 1
ATOM 780 O O . ARG A 1 97 ? 16.795 -6.076 -9.382 1.00 94.25 97 ARG A O 1
ATOM 787 N N . PRO A 1 98 ? 17.377 -7.242 -11.218 1.00 91.12 98 PRO A N 1
ATOM 788 C CA . PRO A 1 98 ? 17.685 -6.056 -12.007 1.00 91.12 98 PRO A CA 1
ATOM 789 C C . PRO A 1 98 ? 16.522 -5.062 -12.061 1.00 91.12 98 PRO A C 1
ATOM 791 O O . PRO A 1 98 ? 15.364 -5.455 -12.231 1.00 91.12 98 PRO A O 1
ATOM 794 N N . THR A 1 99 ? 16.838 -3.767 -12.030 1.00 82.44 99 THR A N 1
ATOM 795 C CA . THR A 1 99 ? 15.863 -2.662 -12.058 1.00 82.44 99 THR A CA 1
ATOM 796 C C . THR A 1 99 ? 14.918 -2.712 -13.265 1.00 82.44 99 THR A C 1
ATOM 798 O O . THR A 1 99 ? 13.775 -2.277 -13.162 1.00 82.44 99 THR A O 1
ATOM 801 N N . ASN A 1 100 ? 15.348 -3.281 -14.393 1.00 84.56 100 ASN A N 1
ATOM 802 C CA . ASN A 1 100 ? 14.535 -3.394 -15.613 1.00 84.56 100 ASN A CA 1
ATOM 803 C C . ASN A 1 100 ? 13.882 -4.775 -15.780 1.00 84.56 100 ASN A C 1
ATOM 805 O O . ASN A 1 100 ? 13.395 -5.110 -16.857 1.00 84.56 100 ASN A O 1
ATOM 809 N N . SER A 1 101 ? 13.886 -5.606 -14.734 1.00 90.38 101 SER A N 1
ATOM 810 C CA . SER A 1 101 ? 13.330 -6.951 -14.819 1.00 90.38 101 SER A CA 1
ATOM 811 C C . SER A 1 101 ? 11.812 -6.911 -15.037 1.00 90.38 101 SER A C 1
ATOM 813 O O . SER A 1 101 ? 11.096 -6.306 -14.226 1.00 90.38 101 SER A O 1
ATOM 815 N N . PRO A 1 102 ? 11.283 -7.642 -16.040 1.00 87.81 102 PRO A N 1
ATOM 816 C CA . PRO A 1 102 ? 9.841 -7.772 -16.247 1.00 87.81 102 PRO A CA 1
ATOM 817 C C . PRO A 1 102 ? 9.168 -8.565 -15.120 1.00 87.81 102 PRO A C 1
ATOM 819 O O . PRO A 1 102 ? 7.945 -8.574 -15.010 1.00 87.81 102 PRO A O 1
ATOM 822 N N . LYS A 1 103 ? 9.963 -9.230 -14.273 1.00 93.44 103 LYS A N 1
ATOM 823 C CA . LYS A 1 103 ? 9.473 -9.977 -13.122 1.00 93.44 103 LYS A CA 1
ATOM 824 C C . LYS A 1 103 ? 9.282 -9.094 -11.895 1.00 93.44 103 LYS A C 1
ATOM 826 O O . LYS A 1 103 ? 8.856 -9.634 -10.894 1.00 93.44 103 LYS A O 1
ATOM 831 N N . THR A 1 104 ? 9.605 -7.796 -11.916 1.00 96.06 104 THR A N 1
ATOM 832 C CA . THR A 1 104 ? 9.529 -6.934 -10.718 1.00 96.06 104 THR A CA 1
ATOM 833 C C . THR A 1 104 ? 8.205 -7.115 -9.958 1.00 96.06 104 THR A C 1
ATOM 835 O O . THR A 1 104 ? 7.133 -6.994 -10.553 1.00 96.06 104 THR A O 1
ATOM 838 N N . VAL A 1 105 ? 8.303 -7.400 -8.658 1.00 97.50 105 VAL A N 1
ATOM 839 C CA . VAL A 1 105 ? 7.165 -7.521 -7.737 1.00 97.50 105 VAL A CA 1
ATOM 840 C C . VAL A 1 105 ? 7.269 -6.481 -6.630 1.00 97.50 105 VAL A C 1
ATOM 842 O O . VAL A 1 105 ? 8.347 -5.955 -6.351 1.00 97.50 105 VAL A O 1
ATOM 845 N N . TYR A 1 106 ? 6.138 -6.203 -6.005 1.00 97.94 106 TYR A N 1
ATOM 846 C CA . TYR A 1 106 ? 5.974 -5.257 -4.916 1.00 97.94 106 TYR A CA 1
ATOM 847 C C . TYR A 1 106 ? 5.161 -5.923 -3.812 1.00 97.94 106 TYR A C 1
ATOM 849 O O . TYR A 1 106 ? 4.256 -6.701 -4.111 1.00 97.94 106 TYR A O 1
ATOM 857 N N . ALA A 1 107 ? 5.470 -5.617 -2.559 1.00 98.25 107 ALA A N 1
ATOM 858 C CA . ALA A 1 107 ? 4.638 -5.979 -1.418 1.00 98.25 107 ALA A CA 1
ATOM 859 C C . ALA A 1 107 ? 4.558 -4.802 -0.451 1.00 98.25 107 ALA A C 1
ATOM 861 O O . ALA A 1 107 ? 5.486 -3.997 -0.381 1.00 98.25 107 ALA A O 1
ATOM 862 N N . ILE A 1 108 ? 3.469 -4.716 0.307 1.00 98.38 108 ILE A N 1
ATOM 863 C CA . ILE A 1 108 ? 3.385 -3.795 1.444 1.00 98.38 108 ILE A CA 1
ATOM 864 C C . ILE A 1 108 ? 4.531 -4.079 2.442 1.00 98.38 108 ILE A C 1
ATOM 866 O O . ILE A 1 108 ? 4.931 -5.238 2.606 1.00 98.38 108 ILE A O 1
ATOM 870 N N . SER A 1 109 ? 5.088 -3.038 3.065 1.00 97.75 109 SER A N 1
ATOM 871 C CA . SER A 1 109 ? 6.000 -3.191 4.206 1.00 97.75 109 SER A CA 1
ATOM 872 C C . SER A 1 109 ? 5.252 -3.727 5.426 1.00 97.75 109 SER A C 1
ATOM 874 O O . SER A 1 109 ? 4.025 -3.616 5.513 1.00 97.75 109 SER A O 1
ATOM 876 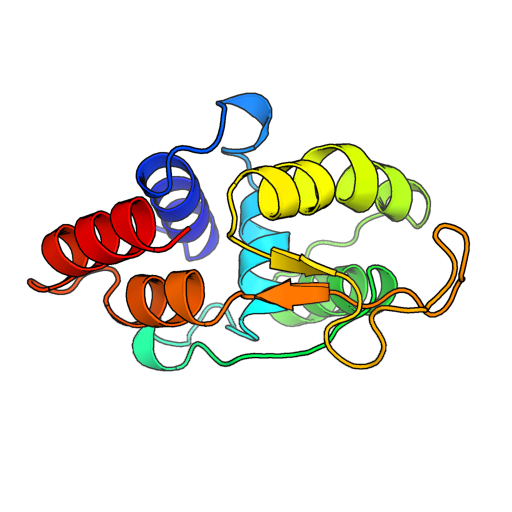N N . ASP A 1 110 ? 5.985 -4.342 6.352 1.00 96.94 110 ASP A N 1
ATOM 877 C CA . ASP A 1 110 ? 5.375 -4.917 7.552 1.00 96.94 110 ASP A CA 1
ATOM 878 C C . ASP A 1 110 ? 4.869 -3.797 8.473 1.00 96.94 110 ASP A C 1
ATOM 880 O O . ASP A 1 110 ? 3.742 -3.852 8.958 1.00 96.94 110 ASP A O 1
ATOM 884 N N . GLU A 1 111 ? 5.620 -2.700 8.573 1.00 97.19 111 GLU A N 1
ATOM 885 C CA . GLU A 1 111 ? 5.277 -1.513 9.354 1.00 97.19 111 GLU A CA 1
ATOM 886 C C . GLU A 1 111 ? 4.000 -0.836 8.835 1.00 97.19 111 GLU A C 1
ATOM 888 O O . GLU A 1 111 ? 3.134 -0.436 9.618 1.00 97.19 111 GLU A O 1
ATOM 893 N N . ALA A 1 112 ? 3.852 -0.709 7.510 1.00 98.00 112 ALA A N 1
ATOM 894 C CA . ALA A 1 112 ? 2.643 -0.133 6.929 1.00 98.00 112 ALA A CA 1
ATOM 895 C C . ALA A 1 112 ? 1.442 -1.070 7.092 1.00 98.00 112 ALA A C 1
ATOM 897 O O . ALA A 1 112 ? 0.343 -0.600 7.392 1.00 98.00 112 ALA A O 1
ATOM 898 N N . LEU A 1 113 ? 1.628 -2.384 6.927 1.00 98.25 113 LEU A N 1
ATOM 899 C CA . LEU A 1 113 ? 0.555 -3.356 7.127 1.00 98.25 113 LEU A CA 1
ATOM 900 C C . LEU A 1 113 ? 0.050 -3.341 8.576 1.00 98.25 113 LEU A C 1
ATOM 902 O O . LEU A 1 113 ? -1.161 -3.254 8.786 1.00 98.25 113 LEU A O 1
ATOM 906 N N . ASP A 1 114 ? 0.960 -3.344 9.552 1.00 97.31 114 ASP A N 1
ATOM 907 C CA . ASP A 1 114 ? 0.654 -3.307 10.988 1.00 97.31 114 ASP A CA 1
ATOM 908 C C . ASP A 1 114 ? -0.103 -2.046 11.416 1.00 97.31 114 ASP A C 1
ATOM 910 O O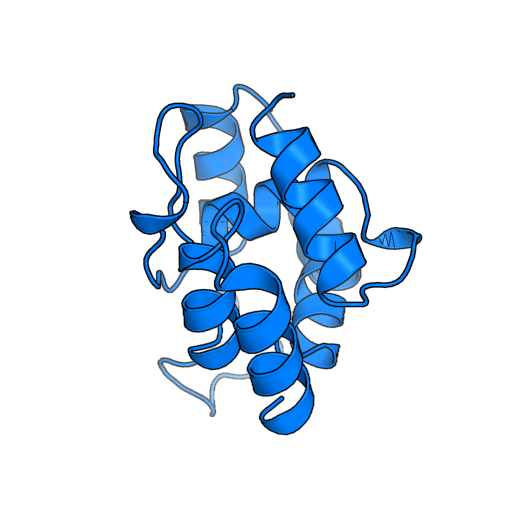 . ASP A 1 114 ? -0.888 -2.077 12.375 1.00 97.31 114 ASP A O 1
ATOM 914 N N . ALA A 1 115 ? 0.116 -0.932 10.713 1.00 98.00 115 ALA A N 1
ATOM 915 C CA . ALA A 1 115 ? -0.692 0.266 10.864 1.00 98.00 115 ALA A CA 1
ATOM 916 C C . ALA A 1 115 ? -2.070 0.089 10.220 1.00 98.00 115 ALA A C 1
ATOM 918 O O . ALA A 1 115 ? -3.092 0.268 10.886 1.00 98.00 115 ALA A O 1
ATOM 919 N N . ILE A 1 116 ? -2.116 -0.287 8.939 1.00 98.12 116 ILE A N 1
ATOM 920 C CA . ILE A 1 116 ? -3.344 -0.345 8.133 1.00 98.12 116 ILE A CA 1
ATOM 921 C C . ILE A 1 116 ? -4.391 -1.289 8.737 1.00 98.12 116 ILE A C 1
ATOM 923 O O . ILE A 1 116 ? -5.577 -0.957 8.733 1.00 98.12 116 ILE A O 1
ATOM 927 N N . ILE A 1 117 ? -3.988 -2.423 9.321 1.00 98.25 117 ILE A N 1
ATOM 928 C CA . ILE A 1 117 ? -4.927 -3.355 9.974 1.00 98.25 117 ILE A CA 1
ATOM 929 C C . ILE A 1 117 ? -5.702 -2.727 11.148 1.00 98.25 117 ILE A C 1
ATOM 931 O O . ILE A 1 117 ? -6.761 -3.236 11.515 1.00 98.25 117 ILE A O 1
ATOM 935 N N . LYS A 1 118 ? -5.196 -1.625 11.721 1.00 98.19 118 LYS A N 1
ATOM 936 C CA . LYS A 1 118 ? -5.804 -0.862 12.827 1.00 98.19 118 LYS A CA 1
ATOM 937 C C . LYS A 1 118 ? -6.585 0.365 12.348 1.00 98.19 118 LYS A C 1
ATOM 939 O O . LYS A 1 118 ? -7.042 1.156 13.170 1.00 98.19 118 LYS A O 1
ATOM 944 N N . PHE A 1 119 ? -6.750 0.562 11.041 1.00 97.62 119 PHE A N 1
ATOM 945 C CA . PHE A 1 119 ? -7.542 1.680 10.536 1.00 97.62 119 PHE A CA 1
ATOM 946 C C . PHE A 1 119 ? -8.985 1.633 11.077 1.00 97.62 119 PHE A C 1
ATOM 948 O O . PHE A 1 119 ? -9.579 0.560 11.194 1.00 97.62 119 PHE A O 1
ATOM 955 N N . ASN A 1 120 ? -9.547 2.802 11.410 1.00 94.12 120 ASN A N 1
ATOM 956 C CA . ASN A 1 120 ? -10.842 2.977 12.091 1.00 94.12 120 ASN A CA 1
ATOM 957 C C . ASN A 1 120 ? -10.951 2.375 13.511 1.00 94.12 120 ASN A C 1
ATOM 959 O O . ASN A 1 120 ? -12.057 2.289 14.047 1.00 94.12 120 ASN A O 1
ATOM 963 N N . THR A 1 121 ? -9.843 2.000 14.157 1.00 97.00 121 THR A N 1
ATOM 964 C CA . THR A 1 121 ? -9.836 1.633 15.585 1.00 97.00 121 THR A CA 1
ATOM 965 C C . THR A 1 121 ? -9.232 2.745 16.446 1.00 97.00 121 THR A C 1
ATOM 967 O O . THR A 1 121 ? -8.623 3.691 15.939 1.00 97.00 121 THR A O 1
ATOM 970 N N . SER A 1 122 ? -9.371 2.628 17.771 1.00 96.81 122 SER A N 1
ATOM 971 C CA . SER A 1 122 ? -8.703 3.517 18.735 1.00 96.81 122 SER A CA 1
ATOM 972 C C . SER A 1 122 ? -7.178 3.505 18.609 1.00 96.81 122 SER A C 1
ATOM 974 O O . SER A 1 122 ? -6.525 4.478 18.978 1.00 96.81 122 SER A O 1
ATOM 976 N N . ASP A 1 123 ? -6.614 2.430 18.055 1.00 97.19 123 ASP A N 1
ATOM 977 C CA . ASP A 1 123 ? -5.170 2.208 17.989 1.00 97.19 123 ASP A CA 1
ATOM 978 C C . ASP A 1 123 ? -4.536 2.820 16.734 1.00 97.19 123 ASP A C 1
ATOM 980 O O . ASP A 1 123 ? -3.310 2.842 16.617 1.00 97.19 123 ASP A O 1
ATOM 984 N N . TRP A 1 124 ? -5.345 3.341 15.800 1.00 97.75 124 TRP A N 1
ATOM 985 C CA . TRP A 1 124 ? -4.876 3.900 14.528 1.00 97.75 124 TRP A CA 1
ATOM 986 C C . TRP A 1 124 ? -3.804 4.978 14.716 1.00 97.75 124 TRP A C 1
ATOM 988 O O . TRP A 1 124 ? -2.737 4.913 14.111 1.00 97.75 124 TRP A O 1
ATOM 998 N N . GLN A 1 125 ? -4.054 5.945 15.604 1.00 96.62 125 GLN A N 1
ATOM 999 C CA . GLN A 1 125 ? -3.132 7.062 15.840 1.00 96.62 125 GLN A CA 1
ATOM 1000 C C . GLN A 1 125 ? -1.790 6.598 16.411 1.00 96.62 125 GLN A C 1
ATOM 1002 O O . GLN A 1 125 ? -0.740 7.101 16.015 1.00 96.62 125 GLN A O 1
ATOM 1007 N N . PHE A 1 126 ? -1.811 5.614 17.312 1.00 96.94 126 PHE A N 1
ATOM 1008 C CA . PHE A 1 126 ? -0.587 5.025 17.845 1.00 96.94 126 PHE A CA 1
ATOM 1009 C C . PHE A 1 126 ? 0.171 4.260 16.754 1.00 96.94 126 PHE A C 1
ATOM 1011 O O . PHE A 1 126 ? 1.376 4.433 16.595 1.00 96.94 126 PHE A O 1
ATOM 1018 N N . ALA A 1 127 ? -0.537 3.474 15.944 1.00 97.12 127 ALA A N 1
ATOM 1019 C CA . ALA A 1 127 ? 0.076 2.697 14.876 1.00 97.12 127 ALA A CA 1
ATOM 1020 C C . ALA A 1 127 ? 0.704 3.575 13.779 1.00 97.12 127 ALA A C 1
ATOM 1022 O O . ALA A 1 127 ? 1.778 3.251 13.277 1.00 97.12 127 ALA A O 1
ATOM 1023 N N . LEU A 1 128 ? 0.093 4.721 13.462 1.00 96.19 128 LEU A N 1
ATOM 1024 C CA . LEU A 1 128 ? 0.684 5.730 12.579 1.00 96.19 128 LEU A CA 1
ATOM 1025 C C . LEU A 1 128 ? 2.002 6.289 13.126 1.00 96.19 128 LEU A C 1
ATOM 1027 O O . LEU A 1 128 ? 2.955 6.468 12.370 1.00 96.19 128 LEU A O 1
ATOM 1031 N N . GLN A 1 129 ? 2.073 6.568 14.430 1.00 96.00 129 GLN A N 1
ATOM 1032 C CA . GLN A 1 129 ? 3.308 7.051 15.054 1.00 96.00 129 GLN A CA 1
ATOM 1033 C C . GLN A 1 129 ? 4.415 5.998 14.989 1.00 96.00 129 GLN A C 1
ATOM 1035 O O . GLN A 1 129 ? 5.555 6.339 14.682 1.00 96.00 129 GLN A O 1
ATOM 1040 N N . GLU A 1 130 ? 4.083 4.731 15.238 1.00 95.69 130 GLU A N 1
ATOM 1041 C CA . GLU A 1 130 ? 5.037 3.625 15.122 1.00 95.69 130 GLU A CA 1
ATOM 1042 C C . GLU A 1 130 ? 5.521 3.445 13.679 1.00 95.69 130 GLU A C 1
ATOM 1044 O O . GLU A 1 130 ? 6.724 3.330 13.455 1.00 95.69 130 GLU A O 1
ATOM 1049 N N . PHE A 1 131 ? 4.628 3.537 12.689 1.00 95.69 131 PHE A N 1
ATOM 1050 C CA . PHE A 1 131 ? 5.019 3.536 11.278 1.00 95.69 131 PHE A CA 1
ATOM 1051 C C . PHE A 1 131 ? 6.014 4.663 10.962 1.00 95.69 131 PHE A C 1
ATOM 1053 O O . PHE A 1 131 ? 7.046 4.426 10.345 1.00 95.69 131 PHE A O 1
ATOM 1060 N N . VAL A 1 132 ? 5.755 5.892 11.419 1.00 92.56 132 VAL A N 1
ATOM 1061 C CA . VAL A 1 132 ? 6.653 7.032 11.160 1.00 92.56 132 VAL A CA 1
ATOM 1062 C C . VAL A 1 132 ? 8.023 6.867 11.825 1.00 92.56 132 VAL A C 1
ATOM 1064 O O . VAL A 1 132 ? 9.007 7.353 11.272 1.00 92.56 132 VAL A O 1
ATOM 1067 N N . LYS A 1 133 ? 8.104 6.202 12.983 1.00 91.56 133 LYS A N 1
ATOM 1068 C CA . LYS A 1 133 ? 9.379 5.924 13.666 1.00 91.56 133 LYS A CA 1
ATOM 1069 C C . LYS A 1 133 ? 10.202 4.834 12.979 1.00 91.56 133 LYS A C 1
ATOM 1071 O O . LYS A 1 133 ? 11.425 4.892 13.054 1.00 91.56 133 LYS A O 1
ATOM 1076 N N . ASN A 1 134 ? 9.536 3.859 12.360 1.00 84.69 134 ASN A N 1
ATOM 1077 C CA . ASN A 1 134 ? 10.162 2.630 11.866 1.00 84.69 134 ASN A CA 1
ATOM 1078 C C . ASN A 1 134 ? 10.323 2.576 10.334 1.00 84.69 134 ASN A C 1
ATOM 1080 O O . ASN A 1 134 ? 10.858 1.590 9.831 1.00 84.69 134 ASN A O 1
ATOM 1084 N N . LYS A 1 135 ? 9.856 3.594 9.599 1.00 71.25 135 LYS A N 1
ATOM 1085 C CA . LYS A 1 135 ? 9.969 3.674 8.131 1.00 71.25 135 LYS A CA 1
ATOM 1086 C C . LYS A 1 135 ? 11.329 4.150 7.623 1.00 71.25 135 LYS A C 1
ATOM 1088 O O . LYS A 1 135 ? 11.998 4.941 8.327 1.00 71.25 135 LYS A O 1
#

Organism: NCBI:txid412755

pLDDT: mean 96.05, std 3.89, range [71.25, 98.69]

Secondary structure (DSSP, 8-state):
--HHHHHHHHHHHTT--GGGSSHHHHHHHHHHTT--TTS-GGG-----B-HHHHHHHHHHHH-----TTHHHHHIIIIIHHHHHTTSEEE-TT-TTS-TT-TT--EEE-HHHHHHHTTTTSTTHHHHHHHHHHH-

InterPro domains:
  IPR041454 BsuBI/PstI restriction endonuclease, HTH domain [PF17728] (2-134)
  IPR041962 BsuBI/PstI restriction endonuclease, N-terminal domain superfamily [G3DSA:1.10.10.1820] (1-135)

Sequence (135 aa):
MSKIDEGIAILKDLGLPKAQQNERSALTLLALIDLEEGAPWSKSKKRSIRIHDILIFIQDYYGKKYAENTRETIRRQTLHQFEQAGITVRNPDNPSRPTNSPKTVYAISDEALDAIIKFNTSDWQFALQEFVKNK